Protein AF-A0A0C9ZBN6-F1 (afdb_monomer_lite)

Secondary structure (DSSP, 8-state):
---TTHHHHHHHHHHHHHHHHHTS---------PPPHHHHHHHHHHHHHHHHHHHTT-S-SSPPPHHHHHS-HHHH---S----TTHHHHHHHHHHHHHHHHTT-S-----------------HHHHHHHHHHHHHHHHHH--TT-HHHHHHHHHHHHHHHHHHHHHHHT-----GGGG--

Organism: NCBI:txid765257

Radius of gyration: 36.9 Å; chains: 1; bounding box: 76×56×112 Å

Structure (mmCIF, N/CA/C/O backbone):
data_AF-A0A0C9ZBN6-F1
#
_entry.id   AF-A0A0C9ZBN6-F1
#
loop_
_atom_site.group_PDB
_atom_site.id
_atom_site.type_symbol
_atom_site.label_atom_id
_atom_site.label_alt_id
_atom_site.label_comp_id
_atom_site.label_asym_id
_atom_site.label_entity_id
_atom_site.label_seq_id
_atom_site.pdbx_PDB_ins_code
_atom_site.Cartn_x
_atom_site.Cartn_y
_atom_site.Cartn_z
_atom_site.occupancy
_atom_site.B_iso_or_equiv
_atom_site.auth_seq_id
_atom_site.auth_comp_id
_atom_site.auth_asym_id
_atom_site.auth_atom_id
_atom_site.pdbx_PDB_model_num
ATOM 1 N N . MET A 1 1 ? 44.604 6.622 -79.292 1.00 51.59 1 MET A N 1
ATOM 2 C CA . MET A 1 1 ? 43.735 6.838 -78.120 1.00 51.59 1 MET A CA 1
ATOM 3 C C . MET A 1 1 ? 43.925 5.592 -77.282 1.00 51.59 1 MET A C 1
ATOM 5 O O . MET A 1 1 ? 43.259 4.610 -77.561 1.00 51.59 1 MET A O 1
ATOM 9 N N . ASP A 1 2 ? 44.884 5.608 -76.357 1.00 54.66 2 ASP A N 1
ATOM 10 C CA . ASP A 1 2 ? 45.234 4.441 -75.537 1.00 54.66 2 ASP A CA 1
ATOM 11 C C . ASP A 1 2 ? 44.771 4.725 -74.107 1.00 54.66 2 ASP A C 1
ATOM 13 O O . ASP A 1 2 ? 45.476 5.368 -73.337 1.00 54.66 2 ASP A O 1
ATOM 17 N N . ALA A 1 3 ? 43.535 4.334 -73.795 1.00 58.25 3 ALA A N 1
ATOM 18 C CA . ALA A 1 3 ? 42.922 4.495 -72.470 1.00 58.25 3 ALA A CA 1
ATOM 19 C C . ALA A 1 3 ? 42.758 3.152 -71.731 1.00 58.25 3 ALA A C 1
ATOM 21 O O . ALA A 1 3 ? 42.171 3.101 -70.657 1.00 58.25 3 ALA A O 1
ATOM 22 N N . GLU A 1 4 ? 43.261 2.055 -72.304 1.00 58.81 4 GLU A N 1
ATOM 23 C CA . GLU A 1 4 ? 43.038 0.698 -71.787 1.00 58.81 4 GLU A CA 1
ATOM 24 C C . GLU A 1 4 ? 44.026 0.314 -70.666 1.00 58.81 4 GLU A C 1
ATOM 26 O O . GLU A 1 4 ? 43.686 -0.481 -69.796 1.00 58.81 4 GLU A O 1
ATOM 31 N N . GLY A 1 5 ? 45.204 0.952 -70.608 1.00 59.47 5 GLY A N 1
ATOM 32 C CA . GLY A 1 5 ? 46.256 0.656 -69.620 1.00 59.47 5 GLY A CA 1
ATOM 33 C C . GLY A 1 5 ? 46.102 1.315 -68.241 1.00 59.47 5 GLY A C 1
ATOM 34 O O . GLY A 1 5 ? 46.918 1.062 -67.361 1.00 59.47 5 GLY A O 1
ATOM 35 N N . ASP A 1 6 ? 45.090 2.162 -68.039 1.00 66.81 6 ASP A N 1
ATOM 36 C CA . ASP A 1 6 ? 44.870 2.881 -66.767 1.00 66.81 6 ASP A CA 1
ATOM 37 C C . ASP A 1 6 ? 43.980 2.083 -65.790 1.00 66.81 6 ASP A C 1
ATOM 39 O O . ASP A 1 6 ? 43.973 2.304 -64.579 1.00 66.81 6 ASP A O 1
ATOM 43 N N . SER A 1 7 ? 43.250 1.092 -66.314 1.00 75.00 7 SER A N 1
ATOM 44 C CA . SER A 1 7 ? 42.370 0.223 -65.526 1.00 75.00 7 SER A CA 1
ATOM 45 C C . SER A 1 7 ? 43.157 -0.732 -64.623 1.00 75.00 7 SER A C 1
ATOM 47 O O . SER A 1 7 ? 42.845 -0.855 -63.438 1.00 75.00 7 SER A O 1
ATOM 49 N N . ASP A 1 8 ? 44.237 -1.319 -65.138 1.00 78.06 8 ASP A N 1
ATOM 50 C CA . ASP A 1 8 ? 45.107 -2.221 -64.378 1.00 78.06 8 ASP A CA 1
ATOM 51 C C . ASP A 1 8 ? 45.830 -1.492 -63.236 1.00 78.06 8 ASP A C 1
ATOM 53 O O . ASP A 1 8 ? 45.976 -2.024 -62.134 1.00 78.06 8 ASP A O 1
ATOM 57 N N . VAL A 1 9 ? 46.225 -0.234 -63.462 1.00 80.75 9 VAL A N 1
ATOM 58 C CA . VAL A 1 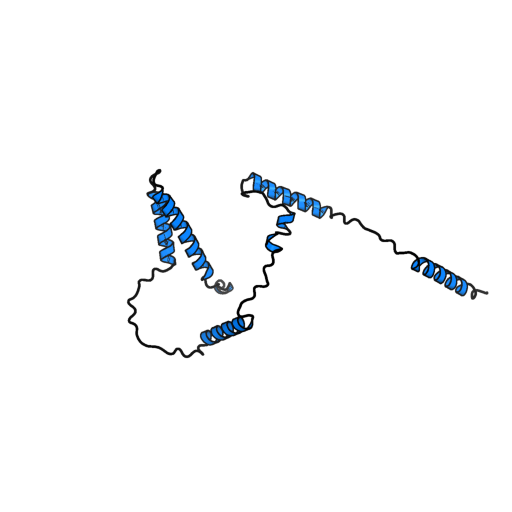9 ? 46.853 0.615 -62.439 1.00 80.75 9 VAL A CA 1
ATOM 59 C C . VAL A 1 9 ? 45.853 0.963 -61.336 1.00 80.75 9 VAL A C 1
ATOM 61 O O . VAL A 1 9 ? 46.194 0.900 -60.151 1.00 80.75 9 VAL A O 1
ATOM 64 N N . ALA A 1 10 ? 44.606 1.272 -61.701 1.00 79.81 10 ALA A N 1
ATOM 65 C CA . ALA A 1 10 ? 4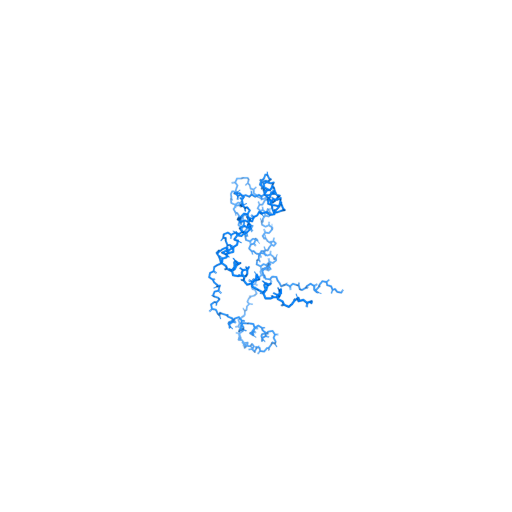3.543 1.541 -60.740 1.00 79.81 10 ALA A CA 1
ATOM 66 C C . ALA A 1 10 ? 43.208 0.305 -59.891 1.00 79.81 10 ALA A C 1
ATOM 68 O O . ALA A 1 10 ? 43.070 0.421 -58.673 1.00 79.81 10 ALA A O 1
ATOM 69 N N . ILE A 1 11 ? 43.136 -0.881 -60.503 1.00 83.12 11 ILE A N 1
ATOM 70 C CA . ILE A 1 11 ? 42.879 -2.140 -59.787 1.00 83.12 11 ILE A CA 1
ATOM 71 C C . ILE A 1 11 ? 44.009 -2.422 -58.794 1.00 83.12 11 ILE A C 1
ATOM 73 O O . ILE A 1 11 ? 43.748 -2.680 -57.618 1.00 83.12 11 ILE A O 1
ATOM 77 N N . CYS A 1 12 ? 45.263 -2.271 -59.227 1.00 84.38 12 CYS A N 1
ATOM 78 C CA . CYS A 1 12 ? 46.415 -2.496 -58.361 1.00 84.38 12 CYS A CA 1
ATOM 79 C C . CYS A 1 12 ? 46.446 -1.505 -57.178 1.00 84.38 12 CYS A C 1
ATOM 81 O O . CYS A 1 12 ? 46.719 -1.889 -56.041 1.00 84.38 12 CYS A O 1
ATOM 83 N N . ALA A 1 13 ? 46.082 -0.238 -57.403 1.00 84.12 13 ALA A N 1
ATOM 84 C CA . ALA A 1 13 ? 45.977 0.759 -56.337 1.00 84.12 13 ALA A CA 1
ATOM 85 C C . ALA A 1 13 ? 44.864 0.434 -55.320 1.00 84.12 13 ALA A C 1
ATOM 87 O O . ALA A 1 13 ? 45.055 0.620 -54.114 1.00 84.12 13 ALA A O 1
ATOM 88 N N . VAL A 1 14 ? 43.719 -0.079 -55.780 1.00 83.69 14 VAL A N 1
ATOM 89 C CA . VAL A 1 14 ? 42.608 -0.487 -54.906 1.00 83.69 14 VAL A CA 1
ATOM 90 C C . VAL A 1 14 ? 42.990 -1.699 -54.056 1.00 83.69 14 VAL A C 1
ATOM 92 O O . VAL A 1 14 ? 42.707 -1.707 -52.859 1.00 83.69 14 VAL A O 1
ATOM 95 N N . GLU A 1 15 ? 43.690 -2.687 -54.616 1.00 86.25 15 GLU A N 1
ATOM 96 C CA . GLU A 1 15 ? 44.165 -3.854 -53.859 1.00 86.25 15 GLU A CA 1
ATOM 97 C C . GLU A 1 15 ? 45.202 -3.480 -52.788 1.00 86.25 15 GLU A C 1
ATOM 99 O O . GLU A 1 15 ? 45.150 -3.984 -51.660 1.00 86.25 15 GLU A O 1
ATOM 104 N N . VAL A 1 16 ? 46.103 -2.539 -53.087 1.00 86.06 16 VAL A N 1
ATOM 105 C CA . VAL A 1 16 ? 47.062 -1.994 -52.107 1.00 86.06 16 VAL A CA 1
ATOM 106 C C . VAL A 1 16 ? 46.339 -1.268 -50.968 1.00 86.06 16 VAL A C 1
ATOM 108 O O . VAL A 1 16 ? 46.698 -1.415 -49.797 1.00 86.06 16 VAL A O 1
ATOM 111 N N . LEU A 1 17 ? 45.282 -0.514 -51.274 1.00 81.88 17 LEU A N 1
ATOM 112 C CA . LEU A 1 17 ? 44.468 0.144 -50.250 1.00 81.88 17 LEU A CA 1
ATOM 113 C C . LEU A 1 17 ? 43.659 -0.859 -49.421 1.00 81.88 17 LEU A C 1
ATOM 115 O O . LEU A 1 17 ? 43.572 -0.705 -48.203 1.00 81.88 17 LEU A O 1
ATOM 119 N N . ALA A 1 18 ? 43.111 -1.901 -50.047 1.00 79.62 18 ALA A N 1
ATOM 120 C CA . ALA A 1 18 ? 42.343 -2.942 -49.369 1.00 79.62 18 ALA A CA 1
ATOM 121 C C . ALA A 1 18 ? 43.220 -3.755 -48.403 1.00 79.62 18 ALA A C 1
ATOM 123 O O . ALA A 1 18 ? 42.851 -3.967 -47.247 1.00 79.62 18 ALA A O 1
ATOM 124 N N . THR A 1 19 ? 44.420 -4.143 -48.839 1.00 79.50 19 THR A N 1
ATOM 125 C CA . THR A 1 19 ? 45.412 -4.816 -47.985 1.00 79.50 19 THR A CA 1
ATOM 126 C C . THR A 1 19 ? 45.907 -3.900 -46.862 1.00 79.50 19 THR A C 1
ATOM 128 O O . THR A 1 19 ? 46.021 -4.334 -45.714 1.00 79.50 19 THR A O 1
ATOM 131 N N . GLY A 1 20 ? 46.119 -2.611 -47.143 1.00 77.00 20 GLY A N 1
ATOM 132 C CA . GLY A 1 20 ? 46.448 -1.605 -46.129 1.00 77.00 20 GLY A CA 1
ATOM 133 C C . GLY A 1 20 ? 45.342 -1.400 -45.085 1.00 77.00 20 GLY A C 1
ATOM 134 O O . GLY A 1 20 ? 45.638 -1.250 -43.898 1.00 77.00 20 GLY A O 1
ATOM 135 N N . ALA A 1 21 ? 44.073 -1.436 -45.498 1.00 69.25 21 ALA A N 1
ATOM 136 C CA . ALA A 1 21 ? 42.921 -1.327 -44.607 1.00 69.25 21 ALA A CA 1
ATOM 137 C C . ALA A 1 21 ? 42.724 -2.589 -43.754 1.00 69.25 21 ALA A C 1
ATOM 139 O O . ALA A 1 21 ? 42.459 -2.475 -42.560 1.00 69.25 21 ALA A O 1
ATOM 140 N N . SER A 1 22 ? 42.923 -3.779 -44.331 1.00 69.88 22 SER A N 1
ATOM 141 C CA . SER A 1 22 ? 42.751 -5.058 -43.628 1.00 69.88 22 SER A CA 1
ATOM 142 C C . SER A 1 22 ? 43.815 -5.312 -42.551 1.00 69.88 22 SER A C 1
ATOM 144 O O . SER A 1 22 ? 43.565 -6.063 -41.612 1.00 69.88 22 SER A O 1
ATOM 146 N N . ASN A 1 23 ? 44.985 -4.673 -42.665 1.00 70.38 23 ASN A N 1
ATOM 147 C CA . ASN A 1 23 ? 46.075 -4.767 -41.688 1.00 70.38 23 ASN A CA 1
ATOM 148 C C . ASN A 1 23 ? 46.001 -3.711 -40.573 1.00 70.38 23 ASN A C 1
ATOM 150 O O . ASN A 1 23 ? 46.811 -3.737 -39.643 1.00 70.38 23 ASN A O 1
ATOM 154 N N . ARG A 1 24 ? 45.047 -2.773 -40.631 1.00 67.44 24 ARG A N 1
ATOM 155 C CA . ARG A 1 24 ? 44.787 -1.863 -39.514 1.00 67.44 24 ARG A CA 1
ATOM 156 C C . ARG A 1 24 ? 43.868 -2.570 -38.528 1.00 67.44 24 ARG A C 1
ATOM 158 O O . ARG A 1 24 ? 42.693 -2.782 -38.813 1.00 67.44 24 ARG A O 1
ATOM 165 N N . SER A 1 25 ? 44.396 -2.908 -37.351 1.00 68.12 25 SER A N 1
ATOM 166 C CA . SER A 1 25 ? 43.557 -3.206 -36.193 1.00 68.12 25 SER A CA 1
ATOM 167 C C . SER A 1 25 ? 42.584 -2.040 -36.035 1.00 68.12 25 SER A C 1
ATOM 169 O O . SER A 1 25 ? 43.002 -0.886 -35.925 1.00 68.12 25 SER A O 1
ATOM 171 N N . GLY A 1 26 ? 41.289 -2.336 -36.175 1.00 65.00 26 GLY A N 1
ATOM 172 C CA . GLY A 1 26 ? 40.247 -1.323 -36.287 1.00 65.00 26 GLY A CA 1
ATOM 173 C C . GLY A 1 26 ? 40.392 -0.251 -35.212 1.00 65.00 26 GLY A C 1
ATOM 174 O O . GLY A 1 26 ? 40.738 -0.549 -34.066 1.00 65.00 26 GLY A O 1
ATOM 175 N N . LEU A 1 27 ? 40.141 1.003 -35.590 1.00 68.50 27 LEU A N 1
ATOM 176 C CA . LEU A 1 27 ? 40.066 2.100 -34.635 1.00 68.50 27 LEU A CA 1
ATOM 177 C C . LEU A 1 27 ? 38.973 1.740 -33.617 1.00 68.50 27 LEU A C 1
ATOM 179 O O . LEU A 1 27 ? 37.784 1.812 -33.924 1.00 68.50 27 LEU A O 1
ATOM 183 N N . LYS A 1 28 ? 39.364 1.305 -32.414 1.00 64.81 28 LYS A N 1
ATOM 184 C CA . LYS A 1 28 ? 38.441 1.170 -31.286 1.00 64.81 28 LYS A CA 1
ATOM 185 C C . LYS A 1 28 ? 38.097 2.580 -30.833 1.00 64.81 28 LYS A C 1
ATOM 187 O O . LYS A 1 28 ? 38.793 3.167 -30.009 1.00 64.81 28 LYS A O 1
ATOM 192 N N . ILE A 1 29 ? 37.053 3.145 -31.428 1.00 65.44 29 ILE A N 1
ATOM 193 C CA . ILE A 1 29 ? 36.441 4.371 -30.933 1.00 65.44 29 ILE A CA 1
ATOM 194 C C . ILE A 1 29 ? 35.718 3.984 -29.642 1.00 65.44 29 ILE A C 1
ATOM 196 O O . ILE A 1 29 ? 34.585 3.513 -29.664 1.00 65.44 29 ILE A O 1
ATOM 200 N N . CYS A 1 30 ? 36.402 4.131 -28.511 1.00 59.91 30 CYS A N 1
ATOM 201 C CA . CYS A 1 30 ? 35.752 4.122 -27.211 1.00 59.91 30 CYS A CA 1
ATOM 202 C C . CYS A 1 30 ? 35.023 5.460 -27.079 1.00 59.91 30 CYS A C 1
ATOM 204 O O . CYS A 1 30 ? 35.640 6.462 -26.723 1.00 59.91 30 CYS A O 1
ATOM 206 N N . ILE A 1 31 ? 33.739 5.497 -27.433 1.00 67.25 31 ILE A N 1
ATOM 207 C CA . ILE A 1 31 ? 32.885 6.636 -27.095 1.00 67.25 31 ILE A CA 1
ATOM 208 C C . ILE A 1 31 ? 32.644 6.533 -25.584 1.00 67.25 31 ILE A C 1
ATOM 210 O O . ILE A 1 31 ? 32.074 5.530 -25.150 1.00 67.25 31 ILE A O 1
ATOM 214 N N . PRO A 1 32 ? 33.090 7.500 -24.763 1.00 62.16 32 PRO A N 1
ATOM 215 C CA . PRO A 1 32 ? 32.679 7.543 -23.369 1.00 62.16 32 PRO A CA 1
ATOM 216 C C . PRO A 1 32 ? 31.159 7.687 -23.365 1.00 62.16 32 PRO A C 1
ATOM 218 O O . PRO A 1 32 ? 30.639 8.605 -24.002 1.00 62.16 32 PRO A O 1
ATOM 221 N N . ALA A 1 33 ? 30.448 6.783 -22.693 1.00 61.78 33 ALA A N 1
ATOM 222 C CA . ALA A 1 33 ? 29.023 6.955 -22.463 1.00 61.78 33 ALA A CA 1
ATOM 223 C C . ALA A 1 33 ? 28.853 8.196 -21.577 1.00 61.78 33 ALA A C 1
ATOM 225 O O . ALA A 1 33 ? 29.000 8.128 -20.361 1.00 61.78 33 ALA A O 1
ATOM 226 N N . GLN A 1 34 ? 28.648 9.359 -22.194 1.00 61.50 34 GLN A N 1
ATOM 227 C CA . GLN A 1 34 ? 28.193 10.526 -21.460 1.00 61.50 34 GLN A CA 1
ATOM 228 C C . GLN A 1 34 ? 26.725 10.278 -21.120 1.00 61.50 34 GLN A C 1
ATOM 230 O O . GLN A 1 34 ? 25.939 10.051 -22.048 1.00 61.50 34 GLN A O 1
ATOM 235 N N . PRO A 1 35 ? 26.342 10.299 -19.831 1.00 61.78 35 PRO A N 1
ATOM 236 C CA . PRO A 1 35 ? 24.934 10.296 -19.484 1.00 61.78 35 PRO A CA 1
ATOM 237 C C . PRO A 1 35 ? 24.302 11.497 -20.183 1.00 61.78 35 PRO A C 1
ATOM 239 O O . PRO A 1 35 ? 24.864 12.597 -20.202 1.00 61.78 35 PRO A O 1
ATOM 242 N N . SER A 1 36 ? 23.180 11.266 -20.863 1.00 68.56 36 SER A N 1
ATOM 243 C CA . SER A 1 36 ? 22.505 12.350 -21.566 1.00 68.56 36 SER A CA 1
ATOM 244 C C . SER A 1 36 ? 22.169 13.454 -20.560 1.00 68.56 36 SER A C 1
ATOM 246 O O . SER A 1 36 ? 21.764 13.155 -19.440 1.00 68.56 36 SER A O 1
ATOM 248 N N . LEU A 1 37 ? 22.304 14.722 -20.952 1.00 69.81 37 LEU A N 1
ATOM 249 C CA . LEU A 1 37 ? 22.013 15.866 -20.075 1.00 69.81 37 LEU A CA 1
ATOM 250 C C . LEU A 1 37 ? 20.596 15.800 -19.459 1.00 69.81 37 LEU A C 1
ATOM 252 O O . LEU A 1 37 ? 20.341 16.365 -18.405 1.00 69.81 37 LEU A O 1
ATOM 256 N N . GLN A 1 38 ? 19.679 15.101 -20.134 1.00 74.94 38 GLN A N 1
ATOM 257 C CA . GLN A 1 38 ? 18.305 14.860 -19.693 1.00 74.94 38 GLN A CA 1
ATOM 258 C C . GLN A 1 38 ? 18.219 13.883 -18.512 1.00 74.94 38 GLN A C 1
ATOM 260 O O . GLN A 1 38 ? 17.382 14.060 -17.631 1.00 74.94 38 GLN A O 1
ATOM 265 N N . LEU A 1 39 ? 19.088 12.870 -18.485 1.00 75.94 39 LEU A N 1
ATOM 266 C CA . LEU A 1 39 ? 19.163 11.890 -17.400 1.00 75.94 39 LEU A CA 1
ATOM 267 C C . LEU A 1 39 ? 19.658 12.553 -16.114 1.00 75.94 39 LEU A C 1
ATOM 269 O O . LEU A 1 39 ? 19.023 12.395 -15.081 1.00 75.94 39 LEU A O 1
ATOM 273 N N . THR A 1 40 ? 20.700 13.382 -16.202 1.00 78.50 40 THR A N 1
ATOM 274 C CA . THR A 1 40 ? 21.225 14.104 -15.033 1.00 78.50 40 THR A CA 1
ATOM 275 C C . THR A 1 40 ? 20.209 15.091 -14.460 1.00 78.50 40 THR A C 1
ATOM 277 O O . THR A 1 40 ? 20.061 15.189 -13.250 1.00 78.50 40 THR A O 1
ATOM 280 N N . THR A 1 41 ? 19.444 15.788 -15.312 1.00 86.06 41 THR A N 1
ATOM 281 C CA . THR A 1 41 ? 18.396 16.702 -14.825 1.00 86.06 41 THR A CA 1
ATOM 282 C C . THR A 1 41 ? 17.246 15.972 -14.142 1.00 86.06 41 THR A C 1
ATOM 284 O O . THR A 1 41 ? 16.687 16.490 -13.182 1.00 86.06 41 THR A O 1
ATOM 287 N N . LEU A 1 42 ? 16.887 14.787 -14.641 1.00 86.19 42 LEU A N 1
ATOM 288 C CA . LEU A 1 42 ? 15.819 13.980 -14.061 1.00 86.19 42 LEU A CA 1
ATOM 289 C C . LEU A 1 42 ? 16.256 13.378 -12.720 1.00 86.19 42 LEU A C 1
ATOM 291 O O . LEU A 1 42 ? 15.492 13.394 -11.763 1.00 86.19 42 LEU A O 1
ATOM 295 N N . GLU A 1 43 ? 17.492 12.892 -12.641 1.00 86.38 43 GLU A N 1
ATOM 296 C CA . GLU A 1 43 ? 18.108 12.402 -11.407 1.00 86.38 43 GLU A CA 1
ATOM 297 C C . GLU A 1 43 ? 18.143 13.491 -10.324 1.00 86.38 43 GLU A C 1
ATOM 299 O O . GLU A 1 43 ? 17.681 13.260 -9.203 1.00 86.38 43 GLU A O 1
ATOM 304 N N . ASP A 1 44 ? 18.568 14.710 -10.667 1.00 87.31 44 ASP A N 1
ATOM 305 C CA . ASP A 1 44 ? 18.547 15.854 -9.749 1.00 87.31 44 ASP A CA 1
ATOM 306 C C . ASP A 1 44 ? 17.120 16.187 -9.271 1.00 87.31 44 ASP A C 1
ATOM 308 O O . ASP A 1 44 ? 16.896 16.477 -8.091 1.00 87.31 44 ASP A O 1
ATOM 312 N N . GLU A 1 45 ? 16.136 16.128 -10.174 1.00 91.38 45 GLU A N 1
ATOM 313 C CA . GLU A 1 45 ? 14.730 16.403 -9.870 1.00 91.38 45 GLU A CA 1
ATOM 314 C C . GLU A 1 45 ? 14.139 15.355 -8.914 1.00 91.38 45 GLU A C 1
ATOM 316 O O . GLU A 1 45 ? 13.546 15.709 -7.890 1.00 91.38 45 GLU A O 1
ATOM 321 N N . VAL A 1 46 ? 14.366 14.067 -9.184 1.00 88.62 46 VAL A N 1
ATOM 322 C CA . VAL A 1 46 ? 13.923 12.967 -8.312 1.00 88.62 46 VAL A CA 1
ATOM 323 C C . VAL A 1 46 ? 14.569 13.086 -6.932 1.00 88.62 46 VAL A C 1
ATOM 325 O O . VAL A 1 46 ? 13.881 13.009 -5.911 1.00 88.62 46 VAL A O 1
ATOM 328 N N . THR A 1 47 ? 15.869 13.373 -6.883 1.00 87.06 47 THR A N 1
ATOM 329 C CA . THR A 1 47 ? 16.598 13.568 -5.624 1.00 87.06 47 THR A CA 1
ATOM 330 C C . THR A 1 47 ? 16.046 14.763 -4.837 1.00 87.06 47 THR A C 1
ATOM 332 O O . THR A 1 47 ? 15.942 14.721 -3.606 1.00 87.06 47 THR A O 1
ATOM 335 N N . SER A 1 48 ? 15.629 15.831 -5.524 1.00 89.00 48 SER A N 1
ATOM 336 C CA . SER A 1 48 ? 14.974 16.988 -4.905 1.00 89.00 48 SER A CA 1
ATOM 337 C C . SER A 1 48 ? 13.647 16.609 -4.240 1.00 89.00 48 SER A C 1
ATOM 339 O O . SER A 1 48 ? 13.426 16.947 -3.072 1.00 89.00 48 SER A O 1
ATOM 341 N N . PHE A 1 49 ? 12.802 15.831 -4.926 1.00 89.12 49 PHE A N 1
ATOM 342 C CA . PHE A 1 49 ? 11.523 15.373 -4.377 1.00 89.12 49 PHE A CA 1
ATOM 343 C C . PHE A 1 49 ? 11.692 14.464 -3.159 1.00 89.12 49 PHE A C 1
ATOM 345 O O . PHE A 1 49 ? 10.991 14.643 -2.160 1.00 89.12 49 PHE A O 1
ATOM 352 N N . VAL A 1 50 ? 12.643 13.527 -3.192 1.00 86.06 50 VAL A N 1
ATOM 353 C CA . VAL A 1 50 ? 12.941 12.655 -2.042 1.00 86.06 50 VAL A CA 1
ATOM 354 C C . VAL A 1 50 ? 13.351 13.488 -0.824 1.00 86.06 50 VAL A C 1
ATOM 356 O O . VAL A 1 50 ? 12.853 13.274 0.287 1.00 86.06 50 VAL A O 1
ATOM 359 N N . ASN A 1 51 ? 14.187 14.508 -1.028 1.00 86.56 51 ASN A N 1
ATOM 360 C CA . ASN A 1 51 ? 14.594 15.421 0.039 1.00 86.56 51 ASN A CA 1
ATOM 361 C C . ASN A 1 51 ? 13.428 16.269 0.574 1.00 86.56 51 ASN A C 1
ATOM 363 O O . ASN A 1 51 ? 13.303 16.448 1.790 1.00 86.56 51 ASN A O 1
ATOM 367 N N . GLU A 1 52 ? 12.541 16.755 -0.296 1.00 90.81 52 GLU A N 1
ATOM 368 C CA . GLU A 1 52 ? 11.328 17.476 0.106 1.00 90.81 52 GLU A CA 1
ATOM 369 C C . GLU A 1 52 ? 10.407 16.586 0.957 1.00 90.81 52 GLU A C 1
ATOM 371 O O . GLU A 1 52 ? 9.921 17.014 2.009 1.00 90.81 52 GLU A O 1
ATOM 376 N N . LEU A 1 53 ? 10.206 15.328 0.559 1.00 86.50 53 LEU A N 1
ATOM 377 C CA . LEU A 1 53 ? 9.418 14.353 1.316 1.00 86.50 53 LEU A CA 1
ATOM 378 C C . LEU A 1 53 ? 10.026 14.073 2.696 1.00 86.50 53 LEU A C 1
ATOM 380 O O . LEU A 1 53 ? 9.299 14.091 3.697 1.00 86.50 53 LEU A O 1
ATOM 384 N N . LYS A 1 54 ? 11.351 13.904 2.775 1.00 85.19 54 LYS A N 1
ATOM 385 C CA . LYS A 1 54 ? 12.071 13.764 4.048 1.00 85.19 54 LYS A CA 1
ATOM 386 C C . LYS A 1 54 ? 11.901 14.999 4.934 1.00 85.19 54 LYS A C 1
ATOM 388 O O . LYS A 1 54 ? 11.593 14.866 6.113 1.00 85.19 54 LYS A O 1
ATOM 393 N N . SER A 1 55 ? 12.028 16.203 4.369 1.00 87.31 55 SER A N 1
ATOM 394 C CA . SER A 1 55 ? 11.895 17.466 5.117 1.00 87.31 55 SER A CA 1
ATOM 395 C C . SER A 1 55 ? 10.519 17.641 5.770 1.00 87.31 55 SER A C 1
ATOM 397 O O . SER A 1 55 ? 10.387 18.291 6.806 1.00 87.31 55 SER A O 1
ATOM 399 N N . ARG A 1 56 ? 9.488 17.022 5.184 1.00 90.50 56 ARG A N 1
ATOM 400 C CA . ARG A 1 56 ? 8.112 17.017 5.691 1.00 90.50 56 ARG A CA 1
ATOM 401 C C . ARG A 1 56 ? 7.814 15.855 6.644 1.00 90.50 56 ARG A C 1
ATOM 403 O O . ARG A 1 56 ? 6.646 15.659 6.969 1.00 90.50 56 ARG A O 1
ATOM 410 N N . ASN A 1 57 ? 8.822 15.084 7.062 1.00 84.94 57 ASN A N 1
ATOM 411 C CA . ASN A 1 57 ? 8.671 13.852 7.847 1.00 84.94 57 ASN A CA 1
ATOM 412 C C . ASN A 1 57 ? 7.698 12.842 7.205 1.00 84.94 57 ASN A C 1
ATOM 414 O O . ASN A 1 57 ? 6.970 12.147 7.907 1.00 84.94 57 ASN A O 1
ATOM 418 N N . ARG A 1 58 ? 7.644 12.784 5.865 1.00 79.88 58 ARG A N 1
ATOM 419 C CA . ARG A 1 58 ? 6.810 11.810 5.132 1.00 79.88 58 ARG A CA 1
ATOM 420 C C . ARG A 1 58 ? 7.529 10.491 4.855 1.00 79.88 58 ARG A C 1
ATOM 422 O O . ARG A 1 58 ? 6.875 9.521 4.496 1.00 79.88 58 ARG A O 1
ATOM 429 N N . ILE A 1 59 ? 8.850 10.469 5.015 1.00 80.12 59 ILE A N 1
ATOM 430 C CA . ILE A 1 59 ? 9.690 9.273 4.952 1.00 80.12 59 ILE A CA 1
ATOM 431 C C . ILE A 1 59 ? 10.246 9.067 6.359 1.00 80.12 59 ILE A C 1
ATOM 433 O O . ILE A 1 59 ? 10.889 9.967 6.904 1.00 80.12 59 ILE A O 1
ATOM 437 N N . PHE A 1 60 ? 9.967 7.911 6.954 1.00 78.62 60 PHE A N 1
ATOM 438 C CA . PHE A 1 60 ? 10.527 7.516 8.242 1.00 78.62 60 PHE A CA 1
ATOM 439 C C . PHE A 1 60 ? 11.785 6.679 7.998 1.00 78.62 60 PHE A C 1
ATOM 441 O O . PHE A 1 60 ? 11.746 5.739 7.212 1.00 78.62 60 PHE A O 1
ATOM 448 N N . GLY A 1 61 ? 12.886 7.014 8.673 1.00 82.31 61 GLY A N 1
ATOM 449 C CA . GLY A 1 61 ? 14.170 6.327 8.502 1.00 82.31 61 GLY A CA 1
ATOM 450 C C . GLY A 1 61 ? 15.105 6.988 7.484 1.00 82.31 61 GLY A C 1
ATOM 451 O O . GLY A 1 61 ? 14.971 8.173 7.158 1.00 82.31 61 GLY A O 1
ATOM 452 N N . GLU A 1 62 ? 16.110 6.233 7.043 1.00 82.38 62 GLU A N 1
ATOM 453 C CA . GLU A 1 62 ? 17.042 6.663 6.002 1.00 82.38 62 GLU A CA 1
ATOM 454 C C . GLU A 1 62 ? 16.338 6.607 4.634 1.00 82.38 62 GLU A C 1
ATOM 456 O O . GLU A 1 62 ? 15.768 5.572 4.295 1.00 82.38 62 GLU A O 1
ATOM 461 N N . PRO A 1 63 ? 16.290 7.712 3.867 1.00 79.12 63 PRO A N 1
ATOM 462 C CA . PRO A 1 63 ? 15.739 7.687 2.520 1.00 79.12 63 PRO A CA 1
ATOM 463 C C . PRO A 1 63 ? 16.590 6.789 1.629 1.00 79.12 63 PRO A C 1
ATOM 465 O O . PRO A 1 63 ? 17.810 6.946 1.607 1.00 79.12 63 PRO A O 1
ATOM 468 N N . LEU A 1 64 ? 15.923 5.909 0.887 1.00 78.88 64 LEU A N 1
ATOM 469 C CA . LEU A 1 64 ? 16.530 5.074 -0.146 1.00 78.88 64 LEU A CA 1
ATOM 470 C C . LEU A 1 64 ? 17.241 5.946 -1.188 1.00 78.88 64 LEU A C 1
ATOM 472 O O . LEU A 1 64 ? 16.735 7.012 -1.564 1.00 78.88 64 LEU A O 1
ATOM 476 N N . GLY A 1 65 ? 18.417 5.498 -1.630 1.00 82.31 65 GLY A N 1
ATOM 477 C CA . GLY A 1 65 ? 19.123 6.108 -2.748 1.00 82.31 65 GLY A CA 1
ATOM 478 C C . GLY A 1 65 ? 18.356 5.924 -4.056 1.00 82.31 65 GLY A C 1
ATOM 479 O O . GLY A 1 65 ? 17.458 5.090 -4.158 1.00 82.31 65 GLY A O 1
ATOM 480 N N . LEU A 1 66 ? 18.712 6.705 -5.080 1.00 81.56 66 LEU A N 1
ATOM 481 C CA . LEU A 1 66 ? 18.129 6.523 -6.411 1.00 81.56 66 LEU A CA 1
ATOM 482 C C . LEU A 1 66 ? 18.462 5.134 -6.974 1.00 81.56 66 LEU A C 1
ATOM 484 O O . LEU A 1 66 ? 17.589 4.497 -7.552 1.00 81.56 66 LEU A O 1
ATOM 488 N N . ASP A 1 67 ? 19.688 4.659 -6.746 1.00 81.69 67 ASP A N 1
ATOM 489 C CA . ASP A 1 67 ? 20.115 3.312 -7.137 1.00 81.69 67 ASP A CA 1
ATOM 490 C C . ASP A 1 67 ? 19.260 2.241 -6.449 1.00 81.69 67 ASP A C 1
ATOM 492 O O . ASP A 1 67 ? 18.743 1.356 -7.120 1.00 81.69 67 ASP A O 1
ATOM 496 N N . ASP A 1 68 ? 18.996 2.389 -5.146 1.00 81.50 68 ASP A N 1
ATOM 497 C CA . ASP A 1 68 ? 18.129 1.468 -4.397 1.00 81.50 68 ASP A CA 1
ATOM 498 C C . ASP A 1 68 ? 16.662 1.519 -4.868 1.00 81.50 68 ASP A C 1
ATOM 500 O O . ASP A 1 68 ? 15.908 0.571 -4.672 1.00 81.50 68 ASP A O 1
ATOM 504 N N . PHE A 1 69 ? 16.226 2.634 -5.465 1.00 79.06 69 PHE A N 1
ATOM 505 C CA . PHE A 1 69 ? 14.880 2.780 -6.027 1.00 79.06 69 PHE A CA 1
ATOM 506 C C . PHE A 1 69 ? 14.748 2.144 -7.416 1.00 79.06 69 PHE A C 1
ATOM 508 O O . PHE A 1 69 ? 13.666 1.689 -7.784 1.00 79.06 69 PHE A O 1
ATOM 515 N N . LEU A 1 70 ? 15.824 2.158 -8.206 1.00 81.50 70 LEU A N 1
ATOM 516 C CA . LEU A 1 70 ? 15.850 1.599 -9.558 1.00 81.50 70 LEU A CA 1
ATOM 517 C C . LEU A 1 70 ? 16.173 0.103 -9.560 1.00 81.50 70 LEU A C 1
ATOM 519 O O . LEU A 1 70 ? 15.644 -0.627 -10.394 1.00 81.50 70 LEU A O 1
ATOM 523 N N . GLU A 1 71 ? 17.028 -0.332 -8.639 1.00 81.12 71 GLU A N 1
ATOM 524 C CA . GLU A 1 71 ? 17.461 -1.717 -8.469 1.00 81.12 71 GLU A CA 1
ATOM 525 C C . GLU A 1 71 ? 17.391 -2.099 -6.981 1.00 81.12 71 GLU A C 1
ATOM 527 O O . GLU A 1 71 ? 18.423 -2.252 -6.318 1.00 81.12 71 GLU A O 1
ATOM 532 N N . PRO A 1 72 ? 16.177 -2.235 -6.417 1.00 79.88 72 PRO A N 1
ATOM 533 C CA . PRO A 1 72 ? 16.022 -2.644 -5.030 1.00 79.88 72 PRO A CA 1
ATOM 534 C C . PRO A 1 72 ? 16.661 -4.017 -4.808 1.00 79.88 72 PRO A C 1
ATOM 536 O O . PRO A 1 72 ? 16.493 -4.955 -5.595 1.00 79.88 72 PRO A O 1
ATOM 539 N N . THR A 1 73 ? 17.404 -4.148 -3.709 1.00 77.44 73 THR A N 1
ATOM 540 C CA . THR A 1 73 ? 18.142 -5.383 -3.392 1.00 77.44 73 THR A CA 1
ATOM 541 C C . THR A 1 73 ? 17.185 -6.565 -3.204 1.00 77.44 73 THR A C 1
ATOM 543 O O . THR A 1 73 ? 17.529 -7.705 -3.506 1.00 77.44 73 THR A O 1
ATOM 546 N N . GLU A 1 74 ? 15.959 -6.284 -2.772 1.00 76.00 74 GLU A N 1
ATOM 547 C CA . GLU A 1 74 ? 14.875 -7.246 -2.612 1.00 76.00 74 GLU A CA 1
ATOM 548 C C . GLU A 1 74 ? 14.415 -7.857 -3.946 1.00 76.00 74 GLU A C 1
ATOM 550 O O . GLU A 1 74 ? 14.002 -9.012 -3.966 1.00 76.00 74 GLU A O 1
ATOM 555 N N . GLU A 1 75 ? 14.501 -7.127 -5.067 1.00 72.19 75 GLU A N 1
ATOM 556 C CA . GLU A 1 75 ? 14.179 -7.667 -6.401 1.00 72.19 75 GLU A CA 1
ATOM 557 C C . GLU A 1 75 ? 15.330 -8.489 -6.992 1.00 72.19 75 GLU A C 1
ATOM 559 O O . GLU A 1 75 ? 15.101 -9.378 -7.816 1.00 72.19 75 GLU A O 1
ATOM 564 N N . ALA A 1 76 ? 16.570 -8.228 -6.566 1.00 72.25 76 ALA A N 1
ATOM 565 C CA . ALA A 1 76 ? 17.720 -9.048 -6.944 1.00 72.25 76 ALA A CA 1
ATOM 566 C C . ALA A 1 76 ? 17.648 -10.448 -6.312 1.00 72.25 76 ALA A C 1
ATOM 568 O O . ALA A 1 76 ? 18.126 -11.425 -6.896 1.00 72.25 76 ALA A O 1
ATOM 569 N N . GLU A 1 77 ? 17.011 -10.561 -5.145 1.00 73.06 77 GLU A N 1
ATOM 570 C CA . GLU A 1 77 ? 16.663 -11.828 -4.514 1.00 73.06 77 GLU A CA 1
ATOM 571 C C . GLU A 1 77 ? 15.374 -12.382 -5.139 1.00 73.06 77 GLU A C 1
ATOM 573 O O . GLU A 1 77 ? 14.326 -12.502 -4.507 1.00 73.06 77 GLU A O 1
ATOM 578 N N . ILE A 1 78 ? 15.452 -12.749 -6.423 1.00 64.00 78 ILE A N 1
ATOM 579 C CA . ILE A 1 78 ? 14.482 -13.674 -7.009 1.00 64.00 78 ILE A CA 1
ATOM 580 C C . ILE A 1 78 ? 14.637 -14.960 -6.199 1.00 64.00 78 ILE A C 1
ATOM 582 O O . ILE A 1 78 ? 15.593 -15.713 -6.398 1.00 64.00 78 ILE A O 1
ATOM 586 N N . GLY A 1 79 ? 13.740 -15.170 -5.233 1.00 63.44 79 GLY A N 1
ATOM 587 C CA . GLY A 1 79 ? 13.655 -16.432 -4.511 1.00 63.44 79 GLY A CA 1
ATOM 588 C C . GLY A 1 79 ? 13.617 -17.589 -5.506 1.00 63.44 79 GLY A C 1
ATOM 589 O O . GLY A 1 79 ? 13.222 -17.393 -6.661 1.00 63.44 79 GLY A O 1
ATOM 590 N N . ASP A 1 80 ? 14.042 -18.781 -5.069 1.00 68.94 80 ASP A N 1
ATOM 591 C CA . ASP A 1 80 ? 13.947 -19.989 -5.895 1.00 68.94 80 ASP A CA 1
ATOM 592 C C . ASP A 1 80 ? 12.599 -19.987 -6.628 1.00 68.94 80 ASP A C 1
ATOM 594 O O . ASP A 1 80 ? 11.590 -19.665 -5.979 1.00 68.94 80 ASP A O 1
ATOM 598 N N . PRO A 1 81 ? 12.572 -20.271 -7.953 1.00 64.25 81 PRO A N 1
ATOM 599 C CA . PRO A 1 81 ? 11.330 -20.339 -8.712 1.00 64.25 81 PRO A CA 1
ATOM 600 C C . PRO A 1 81 ? 10.345 -21.088 -7.845 1.00 64.25 81 PRO A C 1
ATOM 602 O O . PRO A 1 81 ? 10.686 -22.189 -7.420 1.00 64.25 81 PRO A O 1
ATOM 605 N N . LEU A 1 82 ? 9.239 -20.435 -7.471 1.00 60.31 82 LEU A N 1
ATOM 606 C CA . LEU A 1 82 ? 8.290 -20.984 -6.512 1.00 60.31 82 LEU A CA 1
ATOM 607 C C . LEU A 1 82 ? 7.906 -22.369 -7.022 1.00 60.31 82 LEU A C 1
ATOM 609 O O . LEU A 1 82 ? 7.079 -22.486 -7.925 1.00 60.31 82 LEU A O 1
ATOM 613 N N . ASP A 1 83 ? 8.563 -23.394 -6.480 1.00 61.28 83 ASP A N 1
ATOM 614 C CA . ASP A 1 83 ? 8.338 -24.790 -6.800 1.00 61.28 83 ASP A CA 1
ATOM 615 C C . ASP A 1 83 ? 7.007 -25.080 -6.123 1.00 61.28 83 ASP A C 1
ATOM 617 O O . ASP A 1 83 ? 6.922 -25.522 -4.972 1.00 61.28 83 ASP A O 1
ATOM 621 N N . PHE A 1 84 ? 5.931 -24.673 -6.800 1.00 63.00 84 PHE A N 1
ATOM 622 C CA . PHE A 1 84 ? 4.590 -25.008 -6.396 1.00 63.00 84 PHE A CA 1
ATOM 623 C C . PHE A 1 84 ? 4.596 -26.524 -6.315 1.00 63.00 84 PHE A C 1
ATOM 625 O O . PHE A 1 84 ? 4.847 -27.205 -7.307 1.00 63.00 84 PHE A O 1
ATOM 632 N N . LYS A 1 85 ? 4.419 -27.057 -5.106 1.00 67.69 85 LYS A N 1
ATOM 633 C CA . LYS A 1 85 ? 4.694 -28.467 -4.805 1.00 67.69 85 LYS A CA 1
ATOM 634 C C . LYS A 1 85 ? 3.838 -29.436 -5.644 1.00 67.69 85 LYS A C 1
ATOM 636 O O . LYS A 1 85 ? 4.162 -30.618 -5.705 1.00 67.69 85 LYS A O 1
ATOM 641 N N . GLY A 1 86 ? 2.795 -28.913 -6.292 1.00 69.00 86 GLY A N 1
ATOM 642 C CA . GLY A 1 86 ? 1.918 -29.583 -7.251 1.00 69.00 86 GLY A CA 1
ATOM 643 C C . GLY A 1 86 ? 2.216 -29.379 -8.736 1.00 69.00 86 GLY A C 1
ATOM 644 O O . GLY A 1 86 ? 1.633 -30.060 -9.579 1.00 69.00 86 GLY A O 1
ATOM 645 N N . GLY A 1 87 ? 3.092 -28.432 -9.073 1.00 81.50 87 GLY A N 1
ATOM 646 C CA . GLY A 1 87 ? 3.330 -27.968 -10.436 1.00 81.50 87 GLY A CA 1
ATOM 647 C C . GLY A 1 87 ? 2.062 -27.506 -11.163 1.00 81.50 87 GLY A C 1
ATOM 648 O O . GLY A 1 87 ? 1.001 -27.293 -10.572 1.00 81.50 87 GLY A O 1
ATOM 649 N N . ASP A 1 88 ? 2.172 -27.383 -12.481 1.00 81.00 88 ASP A N 1
ATOM 650 C CA . ASP A 1 88 ? 1.055 -26.983 -13.342 1.00 81.00 88 ASP A CA 1
ATOM 651 C C . ASP A 1 88 ? -0.072 -28.032 -13.365 1.00 81.00 88 ASP A C 1
ATOM 653 O O . ASP A 1 88 ? -1.234 -27.694 -13.582 1.00 81.00 88 ASP A O 1
ATOM 657 N N . GLU A 1 89 ? 0.243 -29.308 -13.120 1.00 82.00 89 GLU A N 1
ATOM 658 C CA . GLU A 1 89 ? -0.727 -30.409 -13.172 1.00 82.00 89 GLU A CA 1
ATOM 659 C C . GLU A 1 89 ? -1.785 -30.312 -12.067 1.00 82.00 89 GLU A C 1
ATOM 661 O O . GLU A 1 89 ? -2.971 -30.508 -12.342 1.00 82.00 89 GLU A O 1
ATOM 666 N N . GLU A 1 90 ? -1.392 -29.956 -10.841 1.00 81.31 90 GLU A N 1
ATOM 667 C CA . GLU A 1 90 ? -2.333 -29.775 -9.730 1.00 81.31 90 GLU A CA 1
ATOM 668 C C . GLU A 1 90 ? -3.224 -28.541 -9.944 1.00 81.31 90 GLU A C 1
ATOM 670 O O . GLU A 1 90 ? -4.429 -28.598 -9.697 1.00 81.31 90 GLU A O 1
ATOM 675 N N . ILE A 1 91 ? -2.671 -27.467 -10.522 1.00 81.38 91 ILE A N 1
ATOM 676 C CA . ILE A 1 91 ? -3.441 -26.273 -10.907 1.00 81.38 91 ILE A CA 1
ATOM 677 C C . ILE A 1 91 ? -4.491 -26.645 -11.961 1.00 81.38 91 ILE A C 1
ATOM 679 O O . ILE A 1 91 ? -5.664 -26.291 -11.838 1.00 81.38 91 ILE A O 1
ATOM 683 N N . VAL A 1 92 ? -4.093 -27.397 -12.991 1.00 85.50 92 VAL A N 1
ATOM 684 C CA . VAL A 1 92 ? -5.008 -27.860 -14.039 1.00 85.50 92 VAL A CA 1
ATOM 685 C C . VAL A 1 92 ? -6.090 -28.770 -13.454 1.00 85.50 92 VAL A C 1
ATOM 687 O O . VAL A 1 92 ? -7.253 -28.638 -13.838 1.00 85.50 92 VAL A O 1
ATOM 690 N N . ALA A 1 93 ? -5.748 -29.664 -12.526 1.00 84.56 93 ALA A N 1
ATOM 691 C CA . ALA A 1 93 ? -6.713 -30.546 -11.875 1.00 84.56 93 ALA A CA 1
ATOM 692 C C . ALA A 1 93 ? -7.745 -29.761 -11.048 1.00 84.56 93 ALA A C 1
ATOM 694 O O . ALA A 1 93 ? -8.945 -29.989 -11.206 1.00 84.56 93 ALA A O 1
ATOM 695 N N . GLN A 1 94 ? -7.297 -28.789 -10.247 1.00 83.94 94 GLN A N 1
ATOM 696 C CA . GLN A 1 94 ? -8.178 -27.946 -9.437 1.00 83.94 94 GLN A CA 1
ATOM 697 C C . GLN A 1 94 ? -9.120 -27.103 -10.307 1.00 83.94 94 GLN A C 1
ATOM 699 O O . GLN A 1 94 ? -10.319 -27.040 -10.044 1.00 83.94 94 GLN A O 1
ATOM 704 N N . VAL A 1 95 ? -8.617 -26.520 -11.400 1.00 86.25 95 VAL A N 1
ATOM 705 C CA . VAL A 1 95 ? -9.451 -25.750 -12.338 1.00 86.25 95 VAL A CA 1
ATOM 706 C C . VAL A 1 95 ? -10.511 -26.634 -12.999 1.00 86.25 95 VAL A C 1
ATOM 708 O O . VAL A 1 95 ? -11.664 -26.221 -13.129 1.00 86.25 95 VAL A O 1
ATOM 711 N N . HIS A 1 96 ? -10.162 -27.859 -13.404 1.00 83.69 96 HIS A N 1
ATOM 712 C CA . HIS A 1 96 ? -11.145 -28.792 -13.963 1.00 83.69 96 HIS A CA 1
ATOM 713 C C . HIS A 1 96 ? -12.197 -29.207 -12.932 1.00 83.69 96 HIS A C 1
ATOM 715 O O . HIS A 1 96 ? -13.373 -29.300 -13.284 1.00 83.69 96 HIS A O 1
ATOM 721 N N . GLN A 1 97 ? -11.794 -29.413 -11.677 1.00 81.81 97 GLN A N 1
ATOM 722 C CA . GLN A 1 97 ? -12.713 -29.711 -10.585 1.00 81.81 97 GLN A CA 1
ATOM 723 C C . GLN A 1 97 ? -13.693 -28.552 -10.348 1.00 81.81 97 GLN A C 1
ATOM 725 O O . GLN A 1 97 ? -14.900 -28.775 -10.366 1.00 81.81 97 GLN A O 1
ATOM 730 N N . GLU A 1 98 ? -13.213 -27.311 -10.238 1.00 81.81 98 GLU A N 1
ATOM 731 C CA . GLU A 1 98 ? -14.080 -26.136 -10.061 1.00 81.81 98 GLU A CA 1
ATOM 732 C C . GLU A 1 98 ? -15.050 -25.933 -11.237 1.00 81.81 98 GLU A C 1
ATOM 734 O O . GLU A 1 98 ? -16.189 -25.491 -11.057 1.00 81.81 98 GLU A O 1
ATOM 739 N N . ILE A 1 99 ? -14.619 -26.240 -12.466 1.00 83.38 99 ILE A N 1
ATOM 740 C CA . ILE A 1 99 ? -15.489 -26.198 -13.649 1.00 83.38 99 ILE A CA 1
ATOM 741 C C . ILE A 1 99 ? -16.561 -27.292 -13.570 1.00 83.38 99 ILE A C 1
ATOM 743 O O . ILE A 1 99 ? -17.721 -27.013 -13.874 1.00 83.38 99 ILE A O 1
ATOM 747 N N . ALA A 1 100 ? -16.204 -28.509 -13.151 1.00 77.94 100 ALA A N 1
ATOM 748 C CA . ALA A 1 100 ? -17.145 -29.619 -12.999 1.00 77.94 100 ALA A CA 1
ATOM 749 C C . ALA A 1 100 ? -18.174 -29.358 -11.884 1.00 77.94 100 ALA A C 1
ATOM 751 O O . ALA A 1 100 ? -19.368 -29.582 -12.084 1.00 77.94 100 ALA A O 1
ATOM 752 N N . GLU A 1 101 ? -17.737 -28.801 -10.752 1.00 78.19 101 GLU A N 1
ATOM 753 C CA . GLU A 1 101 ? -18.604 -28.372 -9.648 1.00 78.19 101 GLU A CA 1
ATOM 754 C C . GLU A 1 101 ? -19.557 -27.252 -10.087 1.00 78.19 101 GLU A C 1
ATOM 756 O O . GLU A 1 101 ? -20.763 -27.328 -9.852 1.00 78.19 101 GLU A O 1
ATOM 761 N N . ARG A 1 102 ? -19.057 -26.243 -10.818 1.00 76.88 102 ARG A N 1
ATOM 762 C CA . ARG A 1 102 ? -19.892 -25.162 -11.374 1.00 76.88 102 ARG A CA 1
ATOM 763 C C . ARG A 1 102 ? -20.929 -25.672 -12.379 1.00 76.88 102 ARG A C 1
ATOM 765 O O . ARG A 1 102 ? -22.017 -25.103 -12.463 1.00 76.88 102 ARG A O 1
ATOM 772 N N . ASN A 1 103 ? -20.593 -26.705 -13.148 1.00 80.56 103 ASN A N 1
ATOM 773 C CA . ASN A 1 103 ? -21.477 -27.283 -14.160 1.00 80.56 103 ASN A CA 1
ATOM 774 C C . ASN A 1 103 ? -22.478 -28.300 -13.584 1.00 80.56 103 ASN A C 1
ATOM 776 O O . ASN A 1 103 ? -23.358 -28.746 -14.317 1.00 80.56 103 ASN A O 1
ATOM 780 N N . GLY A 1 104 ? -22.390 -28.625 -12.288 1.00 64.44 104 GLY A N 1
ATOM 781 C CA . GLY A 1 104 ? -23.293 -29.567 -11.625 1.00 64.44 104 GLY A CA 1
ATOM 782 C C . GLY A 1 104 ? -23.041 -31.035 -11.985 1.00 64.44 104 GLY A C 1
ATOM 783 O O . GLY A 1 104 ? -23.940 -31.855 -11.824 1.00 64.44 104 GLY A O 1
ATOM 784 N N . ASP A 1 105 ? -21.839 -31.370 -12.467 1.00 60.28 105 ASP A N 1
ATOM 785 C CA . ASP A 1 105 ? -21.452 -32.744 -12.832 1.00 60.28 105 ASP A CA 1
ATOM 786 C C . ASP A 1 105 ? -20.982 -33.581 -11.621 1.00 60.28 105 ASP A C 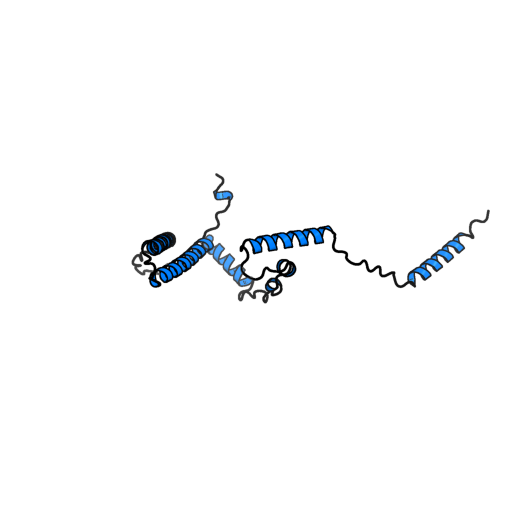1
ATOM 788 O O . ASP A 1 105 ? -20.697 -34.773 -11.755 1.00 60.28 105 ASP A O 1
ATOM 792 N N . VAL A 1 106 ? -20.916 -32.988 -10.423 1.00 54.22 106 VAL A N 1
ATOM 793 C CA . VAL A 1 106 ? -20.586 -33.691 -9.175 1.00 54.22 106 VAL A CA 1
ATOM 794 C C . VAL A 1 106 ? -21.881 -34.114 -8.481 1.00 54.22 106 VAL A C 1
ATOM 796 O O . VAL A 1 106 ? -22.661 -33.281 -8.026 1.00 54.22 106 VAL A O 1
ATOM 799 N N . ILE A 1 107 ? -22.121 -35.426 -8.423 1.00 50.22 107 ILE A N 1
ATOM 800 C CA . ILE A 1 107 ? -23.221 -36.018 -7.656 1.00 50.22 107 ILE A CA 1
ATOM 801 C C . ILE A 1 107 ? -22.830 -35.949 -6.180 1.00 50.22 107 ILE A C 1
ATOM 803 O O . ILE A 1 107 ? -21.998 -36.732 -5.722 1.00 50.22 107 ILE A O 1
ATOM 807 N N . ASP A 1 108 ? -23.423 -34.997 -5.469 1.00 46.72 108 ASP A N 1
ATOM 808 C CA . ASP A 1 108 ? -23.340 -34.893 -4.018 1.00 46.72 108 ASP A CA 1
ATOM 809 C C . ASP A 1 108 ? -24.011 -36.124 -3.391 1.00 46.72 108 ASP A C 1
ATOM 811 O O . ASP A 1 108 ? -25.186 -36.416 -3.642 1.00 46.72 108 ASP A O 1
ATOM 815 N N . VAL A 1 109 ? -23.234 -36.914 -2.651 1.00 49.62 109 VAL A N 1
ATOM 816 C CA . VAL A 1 109 ? -23.756 -38.054 -1.897 1.00 49.62 109 VAL A CA 1
ATOM 817 C C . VAL A 1 109 ? -24.159 -37.512 -0.537 1.00 49.62 109 VAL A C 1
ATOM 819 O O . VAL A 1 109 ? -23.336 -37.409 0.368 1.00 49.62 109 VAL A O 1
ATOM 822 N N . ASP A 1 110 ? -25.439 -37.163 -0.443 1.00 48.00 110 ASP A N 1
ATOM 823 C CA . ASP A 1 110 ? -26.109 -36.686 0.762 1.00 48.00 110 ASP A CA 1
ATOM 824 C C . ASP A 1 110 ? -25.936 -37.723 1.885 1.00 48.00 110 ASP A C 1
ATOM 826 O O . ASP A 1 110 ? -26.485 -38.830 1.829 1.00 48.00 110 ASP A O 1
ATOM 830 N N . SER A 1 111 ? -25.099 -37.399 2.869 1.00 45.56 111 SER A N 1
ATOM 831 C CA . SER A 1 111 ? -24.861 -38.238 4.039 1.00 45.56 111 SER A CA 1
ATOM 832 C C . SER A 1 111 ? -25.483 -37.562 5.253 1.00 45.56 111 SER A C 1
ATOM 834 O O . SER A 1 111 ? -24.849 -36.760 5.925 1.00 45.56 111 SER A O 1
ATOM 836 N N . ASP A 1 112 ? -26.756 -37.908 5.428 1.00 48.09 112 ASP A N 1
ATOM 837 C CA . ASP A 1 112 ? -27.597 -37.954 6.627 1.00 48.09 112 ASP A CA 1
ATOM 838 C C . ASP A 1 112 ? -27.105 -37.239 7.904 1.00 48.09 112 ASP A C 1
ATOM 840 O O . ASP A 1 112 ? -26.124 -37.638 8.531 1.00 48.09 112 ASP A O 1
ATOM 844 N N . ASP A 1 113 ? -27.929 -36.267 8.303 1.00 50.75 113 ASP A N 1
ATOM 845 C CA . ASP A 1 113 ? -28.402 -36.000 9.668 1.00 50.75 113 ASP A CA 1
ATOM 846 C C . ASP A 1 113 ? -27.347 -35.794 10.768 1.00 50.75 113 ASP A C 1
ATOM 848 O O . ASP A 1 113 ? -27.043 -36.688 11.555 1.00 50.75 113 ASP A O 1
ATOM 852 N N . ASP A 1 114 ? -26.902 -34.544 10.906 1.00 45.88 114 ASP A N 1
ATOM 853 C CA . ASP A 1 114 ? -26.659 -33.977 12.229 1.00 45.88 114 ASP A CA 1
ATOM 854 C C . ASP A 1 114 ? -27.497 -32.702 12.370 1.00 45.88 114 ASP A C 1
ATOM 856 O O . ASP A 1 114 ? -27.393 -31.739 11.604 1.00 45.88 114 ASP A O 1
ATOM 860 N N . GLU A 1 115 ? -28.384 -32.738 13.359 1.00 55.97 115 GLU A N 1
ATOM 861 C CA . GLU A 1 115 ? -29.282 -31.678 13.790 1.00 55.97 115 GLU A CA 1
ATOM 862 C C . GLU A 1 115 ? -28.444 -30.469 14.253 1.00 55.97 115 GLU A C 1
ATOM 864 O O . GLU A 1 115 ? -28.153 -30.283 15.437 1.00 55.97 115 GLU A O 1
ATOM 869 N N . HIS A 1 116 ? -27.993 -29.650 13.300 1.00 47.91 116 HIS A N 1
ATOM 870 C CA . HIS A 1 116 ? -27.249 -28.432 13.583 1.00 47.91 116 HIS A CA 1
ATOM 871 C C . HIS A 1 116 ? -28.170 -27.443 14.300 1.00 47.91 116 HIS A C 1
ATOM 873 O O . HIS A 1 116 ? -29.007 -26.760 13.705 1.00 47.91 116 HIS A O 1
ATOM 879 N N . VAL A 1 117 ? -27.989 -27.362 15.617 1.00 54.59 117 VAL A N 1
ATOM 880 C CA . VAL A 1 117 ? -28.345 -26.191 16.417 1.00 54.59 117 VAL A CA 1
ATOM 881 C C . VAL A 1 117 ? -27.867 -24.963 15.635 1.00 54.59 117 VAL A C 1
ATOM 883 O O . VAL A 1 117 ? -26.697 -24.942 15.255 1.00 54.59 117 VAL A O 1
ATOM 886 N N . PRO A 1 118 ? -28.715 -23.957 15.355 1.00 49.22 118 PRO A N 1
ATOM 887 C CA . PRO A 1 118 ? -28.250 -22.764 14.672 1.00 49.22 118 PRO A CA 1
ATOM 888 C C . PRO A 1 118 ? -27.298 -22.037 15.622 1.00 49.22 118 PRO A C 1
ATOM 890 O O . PRO A 1 118 ? -27.736 -21.300 16.511 1.00 49.22 118 PRO A O 1
ATOM 893 N N . GLU A 1 119 ? -25.996 -22.279 15.472 1.00 59.53 119 GLU A N 1
ATOM 894 C CA . GLU A 1 119 ? -24.983 -21.359 15.961 1.00 59.53 119 GLU A CA 1
ATOM 895 C C . GLU A 1 119 ? -25.336 -20.009 15.337 1.00 59.53 119 GLU A C 1
ATOM 897 O O . GLU A 1 119 ? -25.519 -19.876 14.126 1.00 59.53 119 GLU A O 1
ATOM 902 N N . GLN A 1 120 ? -25.602 -19.017 16.188 1.00 57.22 120 GLN A N 1
ATOM 903 C CA . GLN A 1 120 ? -25.784 -17.649 15.728 1.00 57.22 120 GLN A CA 1
ATOM 904 C C . GLN A 1 120 ? -24.424 -17.164 15.237 1.00 57.22 120 GLN A C 1
ATOM 906 O O . GLN A 1 120 ? -23.673 -16.537 15.982 1.00 57.22 120 GLN A O 1
ATOM 911 N N . ASP A 1 121 ? -24.109 -17.496 13.991 1.00 77.69 121 ASP A N 1
ATOM 912 C CA . ASP A 1 121 ? -22.921 -17.023 13.310 1.00 77.69 121 ASP A CA 1
ATOM 913 C C . ASP A 1 121 ? -23.041 -15.508 13.164 1.00 77.69 121 ASP A C 1
ATOM 915 O O . ASP A 1 121 ? -23.825 -14.990 12.364 1.00 77.69 121 ASP A O 1
ATOM 919 N N . ILE A 1 122 ? -22.286 -14.778 13.984 1.00 80.38 122 ILE A N 1
ATOM 920 C CA . ILE A 1 122 ? -22.145 -13.332 13.837 1.00 80.38 122 ILE A CA 1
ATOM 921 C C . ILE A 1 122 ? -21.480 -13.104 12.482 1.00 80.38 122 ILE A C 1
ATOM 923 O O . ILE A 1 122 ? -20.361 -13.562 12.235 1.00 80.38 122 ILE A O 1
ATOM 927 N N . SER A 1 123 ? -22.164 -12.396 11.586 1.00 87.56 123 SER A N 1
ATOM 928 C CA . SER A 1 123 ? -21.616 -12.118 10.264 1.00 87.56 123 SER A CA 1
ATOM 929 C C . SER A 1 123 ? -20.369 -11.241 10.378 1.00 87.56 1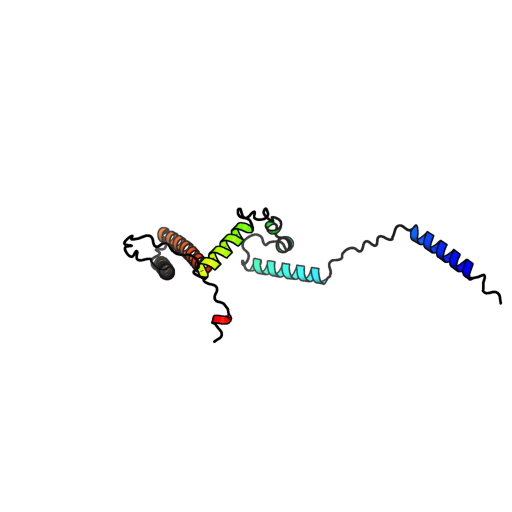23 SER A C 1
ATOM 931 O O . SER A 1 123 ? -20.260 -10.386 11.258 1.00 87.56 123 SER A O 1
ATOM 933 N N . CYS A 1 124 ? -19.444 -11.363 9.423 1.00 86.25 124 CYS A N 1
ATOM 934 C CA . CYS A 1 124 ? -18.235 -10.533 9.405 1.00 86.25 124 CYS A CA 1
ATOM 935 C C . CYS A 1 124 ? -18.559 -9.023 9.460 1.00 86.25 124 CYS A C 1
ATOM 937 O O . CYS A 1 124 ? -17.878 -8.248 10.129 1.00 86.25 124 CYS A O 1
ATOM 939 N N . THR A 1 125 ? -19.665 -8.607 8.834 1.00 87.88 125 THR A N 1
ATOM 940 C CA . THR A 1 125 ? -20.132 -7.213 8.878 1.00 87.88 125 THR A CA 1
ATOM 941 C C . THR A 1 125 ? -20.608 -6.765 10.259 1.00 87.88 125 THR A C 1
ATOM 943 O O . THR A 1 125 ? -20.455 -5.596 10.609 1.00 87.88 12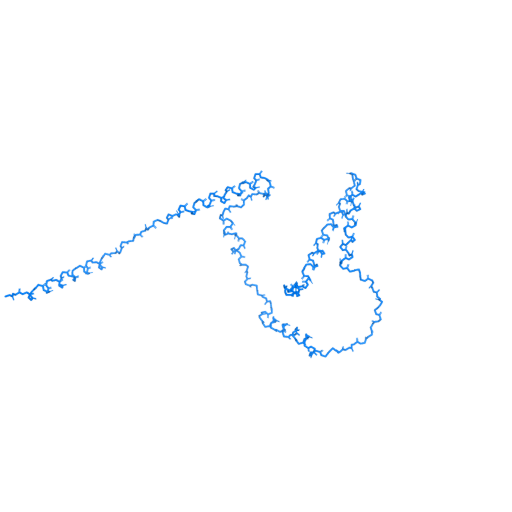5 THR A O 1
ATOM 946 N N . GLU A 1 126 ? -21.187 -7.668 11.048 1.00 92.12 126 GLU A N 1
ATOM 947 C CA . GLU A 1 126 ? -21.599 -7.387 12.423 1.00 92.12 126 GLU A CA 1
ATOM 948 C C . GLU A 1 126 ? -20.386 -7.333 13.347 1.00 92.12 126 GLU A C 1
ATOM 950 O O . GLU A 1 126 ? -20.298 -6.423 14.170 1.00 92.12 126 GLU A O 1
ATOM 955 N N . THR A 1 127 ? -19.407 -8.217 13.146 1.00 92.62 127 THR A N 1
ATOM 956 C CA . THR A 1 127 ? -18.139 -8.193 13.885 1.00 92.62 127 THR A CA 1
ATOM 957 C C . THR A 1 127 ? -17.369 -6.893 13.644 1.00 92.62 127 THR A C 1
ATOM 959 O O . THR A 1 127 ? -16.903 -6.281 14.600 1.00 92.62 127 THR A O 1
ATOM 962 N N . LEU A 1 128 ? -17.304 -6.405 12.399 1.00 93.19 128 LEU A N 1
ATOM 963 C CA . LEU A 1 128 ? -16.682 -5.111 12.078 1.00 93.19 128 LEU A CA 1
ATOM 964 C C . LEU A 1 128 ? -17.358 -3.942 12.810 1.00 93.19 128 LEU A C 1
ATOM 966 O O . LEU A 1 128 ? -16.683 -3.100 13.401 1.00 93.19 128 LEU A O 1
ATOM 970 N N . LYS A 1 129 ? -18.696 -3.913 12.824 1.00 94.81 129 LYS A N 1
ATOM 971 C CA . LYS A 1 129 ? -19.455 -2.889 13.562 1.00 94.81 129 LYS A CA 1
ATOM 972 C C . LYS A 1 129 ? -19.213 -2.974 15.065 1.00 94.81 129 LYS A C 1
ATOM 974 O O . LYS A 1 129 ? -19.142 -1.945 15.731 1.00 94.81 129 LYS A O 1
ATOM 979 N N . LEU A 1 130 ? -19.093 -4.186 15.603 1.00 95.25 130 LEU A N 1
ATOM 980 C CA . LEU A 1 130 ? -18.794 -4.394 17.014 1.00 95.25 130 LEU A CA 1
ATOM 981 C C . LEU A 1 130 ? -17.393 -3.875 17.367 1.00 95.25 130 LEU A C 1
ATOM 983 O O . LEU A 1 130 ? -17.246 -3.197 18.381 1.00 95.25 130 LEU A O 1
ATOM 987 N N . CYS A 1 131 ? -16.389 -4.133 16.523 1.00 95.19 131 CYS A N 1
ATOM 988 C CA . CYS A 1 131 ? -15.047 -3.570 16.684 1.00 95.19 131 CYS A CA 1
ATOM 989 C C . CYS A 1 131 ? -15.087 -2.041 16.730 1.00 95.19 131 CYS A C 1
ATOM 991 O O . CYS A 1 131 ? -14.570 -1.457 17.676 1.00 95.19 131 CYS A O 1
ATOM 993 N N . GLU A 1 132 ? -15.774 -1.399 15.783 1.00 95.12 132 GLU A N 1
ATOM 994 C CA . GLU A 1 132 ? -15.912 0.062 15.750 1.00 95.12 132 GLU A CA 1
ATOM 995 C C . GLU A 1 132 ? -16.557 0.613 17.036 1.00 95.12 132 GLU A C 1
ATOM 997 O O . GLU A 1 132 ? -16.073 1.585 17.620 1.00 95.12 132 GLU A O 1
ATOM 1002 N N . GLN A 1 133 ? -17.626 -0.026 17.522 1.00 96.31 133 GLN A N 1
ATOM 1003 C CA . GLN A 1 133 ? -18.286 0.376 18.767 1.00 96.31 133 GLN A CA 1
ATOM 1004 C C . GLN A 1 133 ? -17.367 0.238 19.983 1.00 96.31 133 GLN A C 1
ATOM 1006 O O . GLN A 1 133 ? -17.357 1.115 20.849 1.00 96.31 133 GLN A O 1
ATOM 1011 N N . LEU A 1 134 ? -16.591 -0.845 20.054 1.00 94.44 134 LEU A N 1
ATOM 1012 C CA . LEU A 1 134 ? -15.653 -1.081 21.147 1.00 94.44 134 LEU A CA 1
ATOM 1013 C C . LEU A 1 134 ? -14.468 -0.114 21.098 1.00 94.44 134 LEU A C 1
ATOM 1015 O O . LEU A 1 134 ? -14.087 0.409 22.139 1.00 94.44 134 LEU A O 1
ATOM 1019 N N . GLU A 1 135 ? -13.934 0.191 19.915 1.00 94.56 135 GLU A N 1
ATOM 1020 C CA . GLU A 1 135 ? -12.886 1.202 19.737 1.00 94.56 135 GLU A CA 1
ATOM 1021 C C . GLU A 1 135 ? -13.365 2.582 20.213 1.00 94.56 135 GLU A C 1
ATOM 1023 O O . GLU A 1 135 ? -12.675 3.266 20.973 1.00 94.56 135 GLU A O 1
ATOM 1028 N N . GLN A 1 136 ? -14.584 2.977 19.829 1.00 93.19 136 GLN A N 1
ATOM 1029 C CA . GLN A 1 136 ? -15.197 4.223 20.291 1.00 93.19 136 GLN A CA 1
ATOM 1030 C C . GLN A 1 136 ? -15.422 4.223 21.805 1.00 93.19 136 GLN A C 1
ATOM 1032 O O . GLN A 1 136 ? -15.152 5.230 22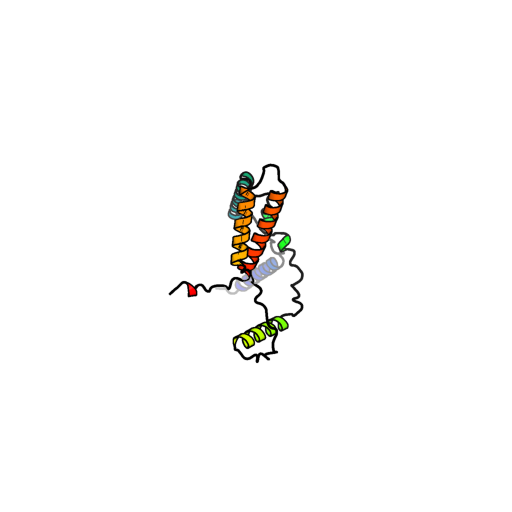.459 1.00 93.19 136 GLN A O 1
ATOM 1037 N N . ALA A 1 137 ? -15.891 3.110 22.372 1.00 91.75 137 ALA A N 1
ATOM 1038 C CA . ALA A 1 137 ? -16.071 2.974 23.812 1.00 91.75 137 ALA A CA 1
ATOM 1039 C C . ALA A 1 137 ? -14.731 3.081 24.550 1.00 91.75 137 ALA A C 1
ATOM 1041 O O . ALA A 1 137 ? -14.643 3.808 25.537 1.00 91.75 137 ALA A O 1
ATOM 1042 N N . CYS A 1 138 ? -13.673 2.442 24.045 1.00 90.56 138 CYS A N 1
ATOM 1043 C CA . CYS A 1 138 ? -12.325 2.603 24.575 1.00 90.56 138 CYS A CA 1
ATOM 1044 C C . CYS A 1 138 ? -11.958 4.086 24.612 1.00 90.56 138 CYS A C 1
ATOM 1046 O O . CYS A 1 138 ? -11.675 4.591 25.689 1.00 90.56 138 CYS A O 1
ATOM 1048 N N . LEU A 1 139 ? -12.081 4.821 23.504 1.00 89.12 139 LEU A N 1
ATOM 1049 C CA . LEU A 1 139 ? -11.761 6.254 23.457 1.00 89.12 139 LEU A CA 1
ATOM 1050 C C . LEU A 1 139 ? -12.620 7.120 24.397 1.00 89.12 139 LEU A C 1
ATOM 1052 O O . LEU A 1 139 ? -12.120 8.094 24.954 1.00 89.12 139 LEU A O 1
ATOM 1056 N N . GLN A 1 140 ? -13.899 6.783 24.584 1.00 89.00 140 GLN A N 1
ATOM 1057 C CA . GLN A 1 140 ? -14.824 7.538 25.441 1.00 89.00 140 GLN A CA 1
ATOM 1058 C C . GLN A 1 140 ? -14.624 7.272 26.936 1.00 89.00 140 GLN A C 1
ATOM 1060 O O . GLN A 1 140 ? -14.846 8.169 27.748 1.00 89.00 140 GLN A O 1
ATOM 1065 N N . PHE A 1 141 ? -14.223 6.052 27.299 1.00 83.75 141 PHE A N 1
ATOM 1066 C CA . PHE A 1 141 ? -14.079 5.604 28.686 1.00 83.75 141 PHE A CA 1
ATOM 1067 C C . PHE A 1 141 ? -12.613 5.392 29.103 1.00 83.75 141 PHE A C 1
ATOM 1069 O O . PHE A 1 141 ? -12.361 4.813 30.159 1.00 83.75 141 PHE A O 1
ATOM 1076 N N . THR A 1 142 ? -11.642 5.852 28.301 1.00 79.94 142 THR A N 1
ATOM 1077 C CA . THR A 1 142 ? -10.218 5.834 28.675 1.00 79.94 142 THR A CA 1
ATOM 1078 C C . THR A 1 142 ? -10.008 6.817 29.822 1.00 79.94 142 THR A C 1
ATOM 1080 O O . THR A 1 142 ? -10.102 8.031 29.639 1.00 79.94 142 THR A O 1
ATOM 1083 N N . ASP A 1 143 ? -9.695 6.296 31.004 1.00 75.56 143 ASP A N 1
ATOM 1084 C CA . ASP A 1 143 ? -9.123 7.100 32.081 1.00 75.56 143 ASP A CA 1
ATOM 1085 C C . ASP A 1 143 ? -7.649 7.363 31.735 1.00 75.56 143 ASP A C 1
ATOM 1087 O O . ASP A 1 143 ? -6.962 6.443 31.285 1.00 75.56 143 ASP A O 1
ATOM 1091 N N . THR A 1 144 ? -7.144 8.589 31.914 1.00 63.75 144 THR A N 1
ATOM 1092 C CA . THR A 1 144 ? -5.817 9.022 31.409 1.00 63.75 144 THR A CA 1
ATOM 1093 C C . THR A 1 144 ? -4.630 8.175 31.888 1.00 63.75 144 THR A C 1
ATOM 1095 O O . THR A 1 144 ? -3.564 8.239 31.282 1.00 63.75 144 THR A O 1
ATOM 1098 N N . ASP A 1 145 ? -4.828 7.347 32.917 1.00 68.12 145 ASP A N 1
ATOM 1099 C CA . ASP A 1 145 ? -3.810 6.481 33.517 1.00 68.12 145 ASP A CA 1
ATOM 1100 C C . ASP A 1 145 ? -4.060 4.970 33.289 1.00 68.12 145 ASP A C 1
ATOM 1102 O O . ASP A 1 145 ? -3.292 4.126 33.763 1.00 68.12 145 ASP A O 1
ATOM 1106 N N . SER A 1 146 ? -5.126 4.594 32.570 1.00 75.25 146 SER A N 1
ATOM 1107 C CA . SER A 1 146 ? -5.524 3.193 32.381 1.00 75.25 146 SER A CA 1
ATOM 1108 C C . SER A 1 146 ? -4.913 2.573 31.122 1.00 75.25 146 SER A C 1
ATOM 1110 O O . SER A 1 146 ? -5.529 2.503 30.053 1.00 75.25 146 SER A O 1
ATOM 1112 N N . TRP A 1 147 ? -3.704 2.030 31.275 1.00 81.62 147 TRP A N 1
ATOM 1113 C CA . TRP A 1 147 ? -3.011 1.247 30.242 1.00 81.62 147 TRP A CA 1
ATOM 1114 C C . TRP A 1 147 ? -3.867 0.114 29.659 1.00 81.62 147 TRP A C 1
ATOM 1116 O O . TRP A 1 147 ? -3.812 -0.140 28.462 1.00 81.62 147 TRP A O 1
ATOM 1126 N N . ALA A 1 148 ? -4.741 -0.498 30.464 1.00 84.56 148 ALA A N 1
ATOM 1127 C CA . ALA A 1 148 ? -5.614 -1.584 30.019 1.00 84.56 148 ALA A CA 1
ATOM 1128 C C . ALA A 1 148 ? -6.576 -1.169 28.889 1.00 84.56 148 ALA A C 1
ATOM 1130 O O . ALA A 1 148 ? -6.858 -1.965 27.995 1.00 84.56 148 ALA A O 1
ATOM 1131 N N . THR A 1 149 ? -7.078 0.072 28.910 1.00 85.81 149 THR A N 1
ATOM 1132 C CA . THR A 1 149 ? -7.974 0.576 27.852 1.00 85.81 149 THR A CA 1
ATOM 1133 C C . THR A 1 149 ? -7.235 0.883 26.551 1.00 85.81 149 THR A C 1
ATOM 1135 O O . THR A 1 149 ? -7.783 0.645 25.476 1.00 85.81 149 THR A O 1
ATOM 1138 N N . LEU A 1 150 ? -5.978 1.331 26.643 1.00 86.69 150 LEU A N 1
ATOM 1139 C CA . LEU A 1 150 ? -5.111 1.560 25.485 1.00 86.69 150 LEU A CA 1
ATOM 1140 C C . LEU A 1 150 ? -4.654 0.241 24.854 1.00 86.69 150 LEU A C 1
ATOM 1142 O O . LEU A 1 150 ? -4.703 0.102 23.634 1.00 86.69 150 LEU A O 1
ATOM 1146 N N . ASP A 1 151 ? -4.284 -0.745 25.674 1.00 91.19 151 ASP A N 1
ATOM 1147 C CA . ASP A 1 151 ? -3.926 -2.080 25.194 1.00 91.19 151 ASP A CA 1
ATOM 1148 C C . ASP A 1 151 ? -5.117 -2.747 24.502 1.00 91.19 151 ASP A C 1
ATOM 1150 O O . ASP A 1 151 ? -4.970 -3.318 23.421 1.00 91.19 151 ASP A O 1
ATOM 1154 N N . LEU A 1 152 ? -6.319 -2.653 25.083 1.00 91.56 152 LEU A N 1
ATOM 1155 C CA . LEU A 1 152 ? -7.535 -3.165 24.451 1.00 91.56 152 LEU A CA 1
ATOM 1156 C C . LEU A 1 152 ? -7.806 -2.474 23.108 1.00 91.56 152 LEU A C 1
ATOM 1158 O O . LEU A 1 152 ? -8.095 -3.157 22.129 1.00 91.56 152 LEU A O 1
ATOM 1162 N N . LEU A 1 153 ? -7.664 -1.146 23.040 1.00 93.12 153 LEU A N 1
ATOM 1163 C CA . LEU A 1 153 ? -7.824 -0.388 21.799 1.00 93.12 153 LEU A CA 1
ATOM 1164 C C . LEU A 1 153 ? -6.839 -0.856 20.718 1.00 93.12 153 LEU A C 1
ATOM 1166 O O . LEU A 1 153 ? -7.247 -1.079 19.580 1.00 93.12 153 LEU A O 1
ATOM 1170 N N . GLY A 1 154 ? -5.568 -1.062 21.073 1.00 93.06 154 GLY A N 1
ATOM 1171 C CA . GLY A 1 154 ? -4.559 -1.573 20.144 1.00 93.06 154 GLY A CA 1
ATOM 1172 C C . GLY A 1 154 ? -4.906 -2.964 19.606 1.00 93.06 154 GLY A C 1
ATOM 1173 O O . GLY A 1 154 ? -4.829 -3.204 18.400 1.00 93.06 154 GLY A O 1
ATOM 1174 N N . HIS A 1 155 ? -5.359 -3.875 20.474 1.00 95.38 155 HIS A N 1
ATOM 1175 C CA . HIS A 1 155 ? -5.802 -5.205 20.046 1.00 95.38 155 HIS A CA 1
ATOM 1176 C C . HIS A 1 155 ? -7.045 -5.151 19.149 1.00 95.38 155 HIS A C 1
ATOM 1178 O O . HIS A 1 155 ? -7.106 -5.880 18.159 1.00 95.38 155 HIS A O 1
ATOM 1184 N N . LEU A 1 156 ? -8.011 -4.280 19.461 1.00 95.62 156 LEU A N 1
ATOM 1185 C CA . LEU A 1 156 ? -9.213 -4.091 18.648 1.00 95.62 156 LEU A CA 1
ATOM 1186 C C . LEU A 1 156 ? -8.867 -3.586 17.250 1.00 95.62 156 LEU A C 1
ATOM 1188 O O . LEU A 1 156 ? -9.332 -4.171 16.278 1.00 95.62 156 LEU A O 1
ATOM 1192 N N . GLN A 1 157 ? -7.988 -2.590 17.143 1.00 94.69 157 GLN A N 1
ATOM 1193 C CA . GLN A 1 157 ? -7.550 -2.051 15.855 1.00 94.69 157 GLN A CA 1
ATOM 1194 C C . GLN A 1 157 ? -6.822 -3.097 15.005 1.00 94.69 157 GLN A C 1
ATOM 1196 O O . GLN A 1 157 ? -7.077 -3.208 13.805 1.00 94.69 157 GLN A O 1
ATOM 1201 N N . MET A 1 158 ? -5.940 -3.899 15.613 1.00 96.25 158 MET A N 1
ATOM 1202 C CA . MET A 1 158 ? -5.275 -4.994 14.899 1.00 96.25 158 MET A CA 1
ATOM 1203 C C . MET A 1 158 ? -6.282 -6.031 14.400 1.00 96.25 158 MET A C 1
ATOM 1205 O O . MET A 1 158 ? -6.236 -6.431 13.237 1.00 96.25 158 MET A O 1
ATOM 1209 N N . PHE A 1 159 ? -7.206 -6.452 15.263 1.00 95.56 159 PHE A N 1
ATOM 1210 C CA . PHE A 1 159 ? -8.227 -7.427 14.902 1.00 95.56 159 PHE A CA 1
ATOM 1211 C C . PHE A 1 159 ? -9.161 -6.899 13.804 1.00 95.56 159 PHE A C 1
ATOM 1213 O O . PHE A 1 159 ? -9.423 -7.596 12.826 1.00 95.56 159 PHE A O 1
ATOM 1220 N N . HIS A 1 160 ? -9.586 -5.642 13.912 1.00 94.25 160 HIS A N 1
ATOM 1221 C CA . HIS A 1 160 ? -10.380 -4.945 12.909 1.00 94.25 160 HIS A CA 1
ATOM 1222 C C . HIS A 1 160 ? -9.658 -4.898 11.552 1.00 94.25 160 HIS A C 1
ATOM 1224 O O . HIS A 1 160 ? -10.257 -5.228 10.529 1.00 94.25 160 HIS A O 1
ATOM 1230 N N . GLY A 1 161 ? -8.359 -4.582 11.534 1.00 93.38 161 GLY A N 1
ATOM 1231 C CA . GLY A 1 161 ? -7.542 -4.610 10.318 1.00 93.38 161 GLY A CA 1
ATOM 1232 C C . GLY A 1 161 ? -7.446 -6.003 9.685 1.00 93.38 161 GLY A C 1
ATOM 1233 O O . GLY A 1 161 ? -7.577 -6.136 8.467 1.00 93.38 161 GLY A O 1
ATOM 1234 N N . CYS A 1 162 ? -7.281 -7.054 10.495 1.00 93.38 162 CYS A N 1
ATOM 1235 C CA . CYS A 1 162 ? -7.303 -8.439 10.014 1.00 93.38 162 CYS A CA 1
ATOM 1236 C C . CYS A 1 162 ? -8.650 -8.796 9.374 1.00 93.38 162 CYS A C 1
ATOM 1238 O O . CYS A 1 162 ? -8.672 -9.295 8.252 1.00 93.38 162 CYS A O 1
ATOM 1240 N N . LEU A 1 163 ? -9.763 -8.468 10.036 1.00 91.44 163 LEU A N 1
ATOM 1241 C CA . LEU A 1 163 ? -11.104 -8.711 9.501 1.00 91.44 163 LEU A CA 1
ATOM 1242 C C . LEU A 1 163 ? -11.349 -7.957 8.193 1.00 91.44 163 LEU A C 1
ATOM 1244 O O . LEU A 1 163 ? -11.876 -8.528 7.243 1.00 91.44 163 LEU A O 1
ATOM 1248 N N . GLN A 1 164 ? -10.952 -6.685 8.112 1.00 90.69 164 GLN A N 1
ATOM 1249 C CA . GLN A 1 164 ? -11.083 -5.908 6.878 1.00 90.69 164 GLN A CA 1
ATOM 1250 C C . GLN A 1 164 ? -10.296 -6.538 5.729 1.00 90.69 164 GLN A C 1
ATOM 1252 O O . GLN A 1 164 ? -10.809 -6.633 4.614 1.00 90.69 164 GLN A O 1
ATOM 1257 N N . ARG A 1 165 ? -9.070 -6.998 5.996 1.00 90.00 165 ARG A N 1
ATOM 1258 C CA . ARG A 1 165 ? -8.263 -7.703 4.999 1.00 90.00 165 ARG A CA 1
ATOM 1259 C C . ARG A 1 165 ? -8.963 -8.973 4.524 1.00 90.00 165 ARG A C 1
ATOM 1261 O O . ARG A 1 165 ? -9.043 -9.184 3.319 1.00 90.00 165 ARG A O 1
ATOM 1268 N N . ASP A 1 166 ? -9.510 -9.770 5.435 1.00 86.69 166 ASP A N 1
ATOM 1269 C CA . ASP A 1 166 ? -10.218 -11.001 5.081 1.00 86.69 166 ASP A CA 1
ATOM 1270 C C . ASP A 1 166 ? -11.475 -10.709 4.251 1.00 86.69 166 ASP A C 1
ATOM 1272 O O . ASP A 1 166 ? -11.739 -11.402 3.270 1.00 86.69 166 ASP A O 1
ATOM 1276 N N . VAL A 1 167 ? -12.217 -9.641 4.562 1.00 87.25 167 VAL A N 1
ATOM 1277 C CA . VAL A 1 167 ? -13.359 -9.201 3.742 1.00 87.25 167 VAL A CA 1
ATOM 1278 C C . VAL A 1 167 ? -12.919 -8.813 2.337 1.00 87.25 167 VAL A C 1
ATOM 1280 O O . VAL A 1 167 ? -13.585 -9.184 1.376 1.00 87.25 167 VAL A O 1
ATOM 1283 N N . VAL A 1 168 ? -11.810 -8.083 2.198 1.00 85.31 168 VAL A N 1
ATOM 1284 C CA . VAL A 1 168 ? -11.290 -7.661 0.888 1.00 85.31 168 VAL A CA 1
ATOM 1285 C C . VAL A 1 168 ? -10.781 -8.853 0.081 1.00 85.31 168 VAL A C 1
ATOM 1287 O O . VAL A 1 168 ? -11.076 -8.941 -1.107 1.00 85.31 168 VAL A O 1
ATOM 1290 N N . LEU A 1 169 ? -10.066 -9.788 0.712 1.00 81.50 169 LEU A N 1
ATOM 1291 C CA . LEU A 1 169 ? -9.563 -10.997 0.054 1.00 81.50 169 LEU A CA 1
ATOM 1292 C C . LEU A 1 169 ? -10.696 -11.914 -0.419 1.00 81.50 169 LEU A C 1
ATOM 1294 O O . LEU A 1 169 ? -10.600 -12.506 -1.489 1.00 81.50 169 LEU A O 1
ATOM 1298 N N . ASN A 1 170 ? -11.784 -11.996 0.348 1.00 79.12 170 ASN A N 1
ATOM 1299 C CA . ASN A 1 170 ? -12.958 -12.801 0.006 1.00 79.12 170 ASN A CA 1
ATOM 1300 C C . ASN A 1 170 ? -14.027 -12.015 -0.775 1.00 79.12 170 ASN A C 1
ATOM 1302 O O . ASN A 1 170 ? -15.095 -12.552 -1.091 1.00 79.12 170 ASN A O 1
ATOM 1306 N N . ALA A 1 171 ? -13.778 -10.742 -1.097 1.00 79.25 171 ALA A N 1
ATOM 1307 C CA . ALA A 1 171 ? -14.709 -9.942 -1.873 1.00 79.25 171 ALA A CA 1
ATOM 1308 C C . ALA A 1 171 ? -14.766 -10.480 -3.305 1.00 79.25 171 ALA A C 1
ATOM 1310 O O . ALA A 1 171 ? -13.781 -10.470 -4.042 1.00 79.25 171 ALA A O 1
ATOM 1311 N N . LYS A 1 172 ? -15.953 -10.919 -3.735 1.00 75.12 172 LYS A N 1
ATOM 1312 C CA . LYS A 1 172 ? -16.172 -11.304 -5.132 1.00 75.12 172 LYS A CA 1
ATOM 1313 C C . LYS A 1 172 ? -15.910 -10.091 -6.023 1.00 75.12 172 LYS A C 1
ATOM 1315 O O . LYS A 1 172 ? -16.603 -9.077 -5.910 1.00 75.12 172 LYS A O 1
ATOM 1320 N N . GLN A 1 173 ? -14.929 -10.211 -6.916 1.00 71.44 173 GLN A N 1
ATOM 1321 C CA . GLN A 1 173 ? -14.618 -9.187 -7.906 1.00 71.44 173 GLN A CA 1
ATOM 1322 C C . GLN A 1 173 ? -15.878 -8.890 -8.725 1.00 71.44 173 GLN A C 1
ATOM 1324 O O . GLN A 1 173 ? -16.387 -9.734 -9.464 1.00 71.44 173 GLN A O 1
ATOM 1329 N N . THR A 1 174 ? -16.418 -7.686 -8.569 1.00 70.06 174 THR A N 1
ATOM 1330 C CA . THR A 1 174 ? -17.553 -7.232 -9.368 1.00 70.06 174 THR A CA 1
ATOM 1331 C C . THR A 1 174 ? -17.020 -6.762 -10.713 1.00 70.06 174 THR A C 1
ATOM 1333 O O . THR A 1 174 ? -16.210 -5.840 -10.798 1.00 70.06 174 THR A O 1
ATOM 1336 N N . ALA A 1 175 ? -17.425 -7.441 -11.787 1.00 74.06 175 ALA A N 1
ATOM 1337 C CA . ALA A 1 175 ? -17.055 -7.038 -13.137 1.00 74.06 175 ALA A CA 1
ATOM 1338 C C . ALA A 1 175 ? -17.632 -5.648 -13.430 1.00 74.06 175 ALA A C 1
ATOM 1340 O O . ALA A 1 175 ? -18.793 -5.394 -13.134 1.00 74.06 175 ALA A O 1
ATOM 1341 N N . ILE A 1 176 ? -16.861 -4.771 -14.076 1.00 77.44 176 ILE A N 1
ATOM 1342 C CA . ILE A 1 176 ? -17.261 -3.382 -14.368 1.00 77.44 176 ILE A CA 1
ATOM 1343 C C . ILE A 1 176 ? -18.626 -3.272 -15.086 1.00 77.44 176 ILE A C 1
ATOM 1345 O O . ILE A 1 176 ? -19.363 -2.305 -14.911 1.00 77.44 176 ILE A O 1
ATOM 1349 N N . ASN A 1 177 ? -19.008 -4.315 -15.826 1.00 80.75 177 ASN A N 1
ATOM 1350 C CA . ASN A 1 177 ? -20.293 -4.437 -16.511 1.00 80.75 177 ASN A CA 1
ATOM 1351 C C . ASN A 1 177 ? -21.502 -4.496 -15.557 1.00 80.75 177 ASN A C 1
ATOM 1353 O O . ASN A 1 177 ? -22.615 -4.229 -15.992 1.00 80.75 177 ASN A O 1
ATOM 1357 N N . SER A 1 178 ? -21.320 -4.794 -14.263 1.00 76.56 178 SER A N 1
ATOM 1358 C CA . SER A 1 178 ? -22.405 -4.738 -13.273 1.00 76.56 178 SER A CA 1
ATOM 1359 C C . SER A 1 178 ? -22.864 -3.310 -12.959 1.00 76.56 178 SER A C 1
ATOM 1361 O O . SER A 1 178 ? -23.919 -3.134 -12.350 1.00 76.56 178 SER A O 1
ATOM 1363 N N . PHE A 1 179 ? -22.090 -2.295 -13.362 1.00 73.62 179 PHE A N 1
ATOM 1364 C CA . PHE A 1 179 ? -22.372 -0.879 -13.104 1.00 73.62 179 PHE A CA 1
ATOM 1365 C C . PHE A 1 179 ? -22.996 -0.138 -14.292 1.00 73.62 179 PHE A C 1
ATOM 1367 O O . PHE A 1 179 ? -23.514 0.963 -14.111 1.00 73.62 179 PHE A O 1
ATOM 1374 N N . PHE A 1 180 ? -22.995 -0.731 -15.487 1.00 75.75 180 PHE A N 1
ATOM 1375 C CA . PHE A 1 180 ? -23.594 -0.139 -16.681 1.00 75.75 180 PHE A CA 1
ATOM 1376 C C . PHE A 1 180 ? -24.887 -0.892 -17.027 1.00 75.75 180 PHE A C 1
ATOM 1378 O O . PHE A 1 180 ? -24.841 -1.983 -17.593 1.00 75.75 180 PHE A O 1
ATOM 1385 N N . LYS A 1 181 ? -26.031 -0.321 -16.623 1.00 65.62 181 LYS A N 1
ATOM 1386 C CA . LYS A 1 181 ? -27.386 -0.751 -17.015 1.00 65.62 181 LYS A CA 1
ATOM 1387 C C . LYS A 1 181 ? -27.868 -0.004 -18.250 1.00 65.62 181 LYS A C 1
ATOM 1389 O O . LYS A 1 181 ? -27.566 1.207 -18.340 1.00 65.62 181 LYS A O 1
#

Sequence (181 aa):
MDAEGDSDVAICAVEVLATGASNRSGLKICIPAQPSLQLTTLEDEVTSFVNELKSRNRIFGEPLGLDDFLEPTEEAEIGDPLDFKGGDEEIVAQVHQEIAERNGDVIDVDSDDDEHVPEQDISCTETLKLCEQLEQACLQFTDTDSWATLDLLGHLQMFHGCLQRDVVLNAKQTAINSFFK

pLDDT: mean 77.42, std 12.77, range [45.56, 96.31]

Foldseek 3Di:
DDPPVVVVVVVVVVVVVVVVVVPDPDPPPPDPPDPPPVVVVVQVVVVVVQVVCVVVVVDPDDGDHPCCVVPPVVVVCPDDPPVPVCPVVVVVVVVVVVVCVVVVVDDDPDDDDDPDDPPPPQDLVNLLVVLVVLLVVLVVPPDVPDPVSVVVNVVSVVVSVVSVVVCVVPPDDDDPVVVPD